Protein AF-A0A3D4FGI5-F1 (afdb_monomer_lite)

Secondary structure (DSSP, 8-state):
--SHHHHHHTT---HHHHHHTTS-SHHHHHHHHHHHHHHHHH-----STTHHHHHHHHHHHHHHHHHHHHHHTGGGS-HHHHHHHGGG-SS-HHHHHHHHHHHHHHHHT---EETTEEHHHHHHHHHH-----

pLDDT: mean 85.2, std 12.18, range [40.0, 97.38]

Radius of gyration: 19.66 Å; chains: 1; bounding box: 40×50×42 Å

Foldseek 3Di:
DLCLVVCLVVVPDDPSVVQLVPAQCLVVLVVVLVCLLCCLVPDPPDDDPPSVVVSVVSNVVSVQSSLLSCLVPVVSHDPVSSVVVCVVHPDHSVVSPVVVVVVVVVVVPDACDDPNHHVVRVCCCVPVVDDDD

Structure (mmCIF, N/CA/C/O backbone):
data_AF-A0A3D4FGI5-F1
#
_entry.id   AF-A0A3D4FGI5-F1
#
loop_
_atom_site.group_PDB
_atom_site.id
_atom_site.type_symbol
_atom_site.label_atom_id
_atom_site.label_alt_id
_atom_site.label_comp_id
_atom_site.label_asym_id
_atom_site.label_entity_id
_atom_site.label_seq_id
_atom_site.pdbx_PDB_ins_code
_atom_site.Cartn_x
_atom_site.Cartn_y
_atom_site.Cartn_z
_atom_site.occupancy
_atom_site.B_iso_or_equiv
_atom_site.auth_seq_id
_atom_site.auth_comp_id
_atom_site.auth_asym_id
_atom_site.auth_atom_id
_atom_site.pdbx_PDB_model_num
ATOM 1 N N . MET A 1 1 ? -6.221 4.707 -1.093 1.00 68.50 1 MET A N 1
ATOM 2 C CA . MET A 1 1 ? -5.653 3.765 -0.094 1.00 68.50 1 MET A CA 1
ATOM 3 C C . MET A 1 1 ? -4.470 4.399 0.618 1.00 68.50 1 MET A C 1
ATOM 5 O O . MET A 1 1 ? -4.450 4.368 1.835 1.00 68.50 1 MET A O 1
ATOM 9 N N . GLN A 1 2 ? -3.519 4.984 -0.126 1.00 77.75 2 GLN A N 1
ATOM 10 C CA . GLN A 1 2 ? -2.477 5.863 0.425 1.00 77.75 2 GLN A CA 1
ATOM 11 C C . GLN A 1 2 ? -3.089 7.086 1.105 1.00 77.75 2 GLN A C 1
ATOM 13 O O . GLN A 1 2 ? -2.926 7.233 2.311 1.00 77.75 2 GLN A O 1
ATOM 18 N N . ASP A 1 3 ? -3.903 7.833 0.365 1.00 78.38 3 ASP A N 1
ATOM 19 C CA . ASP A 1 3 ? -4.524 9.069 0.853 1.00 78.38 3 ASP A CA 1
ATOM 20 C C . ASP A 1 3 ? -5.941 8.843 1.383 1.00 78.38 3 ASP A C 1
ATOM 22 O O . ASP A 1 3 ? -6.675 9.783 1.615 1.00 78.38 3 ASP A O 1
ATOM 26 N N . ALA A 1 4 ? -6.351 7.590 1.609 1.00 76.44 4 ALA A N 1
ATOM 27 C CA . ALA A 1 4 ? -7.747 7.274 1.926 1.00 76.44 4 ALA A CA 1
ATOM 28 C C . ALA A 1 4 ? -8.258 7.977 3.193 1.00 76.44 4 ALA A C 1
ATOM 30 O O . ALA A 1 4 ? -9.415 8.378 3.231 1.00 76.44 4 ALA A O 1
ATOM 31 N N . THR A 1 5 ? -7.407 8.118 4.213 1.00 76.50 5 THR A N 1
ATOM 32 C CA . THR A 1 5 ? -7.765 8.851 5.435 1.00 76.50 5 THR A CA 1
ATOM 33 C C . THR A 1 5 ? -7.849 10.356 5.172 1.00 76.50 5 THR A C 1
ATOM 35 O O . THR A 1 5 ? -8.821 10.974 5.577 1.00 76.50 5 THR A O 1
ATOM 38 N N . GLU A 1 6 ? -6.884 10.927 4.445 1.00 79.38 6 GLU A N 1
ATOM 39 C CA . GLU A 1 6 ? -6.857 12.358 4.102 1.00 79.38 6 GLU A CA 1
ATOM 40 C C . GLU A 1 6 ? -8.032 12.730 3.175 1.00 79.38 6 GLU A C 1
ATOM 42 O O . GLU A 1 6 ? -8.709 13.728 3.396 1.00 79.38 6 GLU A O 1
ATOM 47 N N . ASP A 1 7 ? -8.344 11.881 2.194 1.00 79.88 7 ASP A N 1
ATOM 48 C CA . ASP A 1 7 ? -9.501 12.008 1.308 1.00 79.88 7 ASP A CA 1
ATOM 49 C C . ASP A 1 7 ? -10.813 11.979 2.095 1.00 79.88 7 ASP A C 1
ATOM 51 O O . ASP A 1 7 ? -11.710 12.776 1.834 1.00 79.88 7 ASP A O 1
ATOM 55 N N . LEU A 1 8 ? -10.928 11.061 3.057 1.00 74.56 8 LEU A N 1
ATOM 56 C CA . LEU A 1 8 ? -12.113 10.928 3.895 1.00 74.56 8 LEU A CA 1
ATOM 57 C C . LEU A 1 8 ? -12.290 12.146 4.812 1.00 74.56 8 LEU A C 1
ATOM 59 O O . LEU A 1 8 ? -13.376 12.713 4.874 1.00 74.56 8 LEU A O 1
ATOM 63 N N . GLU A 1 9 ? -11.219 12.582 5.477 1.00 80.12 9 GLU A N 1
ATOM 64 C CA . GLU A 1 9 ? -11.216 13.765 6.349 1.00 80.12 9 GLU A CA 1
ATOM 65 C C . GLU A 1 9 ? -11.567 15.051 5.583 1.00 80.12 9 GLU A C 1
ATOM 67 O O . GLU A 1 9 ? -12.261 15.919 6.114 1.00 80.12 9 GLU A O 1
ATOM 72 N N . ASN A 1 10 ? -11.146 15.151 4.319 1.00 80.56 10 ASN A N 1
ATOM 73 C CA . ASN A 1 10 ? -11.393 16.306 3.454 1.00 80.56 10 ASN A CA 1
ATOM 74 C C . ASN A 1 10 ? -12.664 16.183 2.586 1.00 80.56 10 ASN A C 1
ATOM 76 O O . ASN A 1 10 ? -12.911 17.047 1.743 1.00 80.56 10 ASN A O 1
ATOM 80 N N . ASN A 1 11 ? -13.486 15.139 2.768 1.00 73.25 11 ASN A N 1
ATOM 81 C CA . ASN A 1 11 ? -14.667 14.840 1.940 1.00 73.25 11 ASN A CA 1
ATOM 82 C C . ASN A 1 11 ? -14.376 14.738 0.427 1.00 73.25 11 ASN A C 1
ATOM 84 O O . ASN A 1 11 ? -15.245 14.992 -0.414 1.00 73.25 11 ASN A O 1
ATOM 88 N N . HIS A 1 12 ? -13.160 14.344 0.050 1.00 81.31 12 HIS A N 1
ATOM 89 C CA . HIS A 1 12 ? -12.845 14.021 -1.333 1.00 81.31 12 HIS A CA 1
ATOM 90 C C . HIS A 1 12 ? -13.515 12.699 -1.715 1.00 81.31 12 HIS A C 1
ATOM 92 O O . HIS A 1 12 ? -13.244 11.638 -1.148 1.00 81.31 12 HIS A O 1
ATOM 98 N N . MET A 1 13 ? -14.401 12.751 -2.711 1.00 75.75 13 MET A N 1
ATOM 99 C CA . MET A 1 13 ? -15.086 11.567 -3.225 1.00 75.75 13 MET A CA 1
ATOM 100 C C . MET A 1 13 ? -14.179 10.800 -4.191 1.00 75.75 13 MET A C 1
ATOM 102 O O . MET A 1 13 ? -14.132 11.089 -5.385 1.00 75.75 13 MET A O 1
ATOM 106 N N . THR A 1 14 ? -13.484 9.789 -3.677 1.00 78.25 14 THR A N 1
ATOM 107 C CA . THR A 1 14 ? -12.775 8.791 -4.479 1.00 78.25 14 THR A CA 1
ATOM 108 C C . THR A 1 14 ? -13.456 7.438 -4.315 1.00 78.25 14 THR A C 1
ATOM 110 O O . THR A 1 14 ? -14.160 7.187 -3.335 1.00 78.25 14 THR A O 1
ATOM 113 N N . ILE A 1 15 ? -13.233 6.523 -5.264 1.00 77.31 15 ILE A N 1
ATOM 114 C CA . ILE A 1 15 ? -13.730 5.140 -5.149 1.00 77.31 15 ILE A CA 1
ATOM 115 C C . ILE A 1 15 ? -13.276 4.522 -3.816 1.00 77.31 15 ILE A C 1
ATOM 117 O O . ILE A 1 15 ? -14.008 3.749 -3.207 1.00 77.31 15 ILE A O 1
ATOM 121 N N . ILE A 1 16 ? -12.088 4.896 -3.330 1.00 79.94 16 ILE A N 1
ATOM 122 C CA . ILE A 1 16 ? -11.538 4.351 -2.093 1.00 79.94 16 ILE A CA 1
ATOM 123 C C . ILE A 1 16 ? -12.161 4.986 -0.846 1.00 79.94 16 ILE A C 1
ATOM 125 O O . ILE A 1 16 ? -12.493 4.237 0.069 1.00 79.94 16 ILE A O 1
ATOM 129 N N . SER A 1 17 ? -12.353 6.310 -0.789 1.00 77.00 17 SER A N 1
ATOM 130 C CA . SER A 1 17 ? -12.967 6.953 0.386 1.00 77.00 17 SER A CA 1
ATOM 131 C C . SER A 1 17 ? -14.424 6.516 0.575 1.00 77.00 17 SER A C 1
ATOM 133 O O . SER A 1 17 ? -14.825 6.179 1.685 1.00 77.00 17 SER A O 1
ATOM 135 N N . GLN A 1 18 ? -15.179 6.378 -0.519 1.00 81.31 18 GLN A N 1
ATOM 136 C CA . GLN A 1 18 ? -16.569 5.900 -0.491 1.00 81.31 18 GLN A CA 1
ATOM 137 C C . GLN A 1 18 ? -16.717 4.453 0.006 1.00 81.31 18 GLN A C 1
ATOM 139 O O . GLN A 1 18 ? -17.733 4.094 0.605 1.00 81.31 18 GLN A O 1
ATOM 144 N N . LEU A 1 19 ? -15.725 3.600 -0.263 1.00 82.44 19 LEU A N 1
ATOM 145 C CA . LEU A 1 19 ? -15.729 2.207 0.187 1.00 82.44 19 LEU A CA 1
ATOM 146 C C . LEU A 1 19 ? -15.230 2.082 1.629 1.00 82.44 19 LEU A C 1
ATOM 148 O O . LEU A 1 19 ? -15.806 1.309 2.390 1.00 82.44 19 LEU A O 1
ATOM 152 N N . ALA A 1 20 ? -14.233 2.883 2.015 1.00 80.00 20 ALA A N 1
ATOM 153 C CA . ALA A 1 20 ? -13.630 2.878 3.346 1.00 80.00 20 ALA A CA 1
ATOM 154 C C . ALA A 1 20 ? -14.607 3.248 4.480 1.00 80.00 20 ALA A C 1
ATOM 156 O O . ALA A 1 20 ? -14.429 2.783 5.602 1.00 80.00 20 ALA A O 1
ATOM 157 N N . GLU A 1 21 ? -15.649 4.042 4.207 1.00 76.06 21 GLU A N 1
ATOM 158 C CA . GLU A 1 21 ? -16.707 4.335 5.192 1.00 76.06 21 GLU A CA 1
ATOM 159 C C . GLU A 1 21 ? -17.589 3.125 5.518 1.00 76.06 21 GLU A C 1
ATOM 161 O O . GLU A 1 21 ? -18.211 3.072 6.579 1.00 76.06 21 GLU A O 1
ATOM 166 N N . LYS A 1 22 ? -17.697 2.174 4.584 1.00 81.88 22 LYS A N 1
ATOM 167 C CA . LYS A 1 22 ? -18.709 1.111 4.625 1.00 81.88 22 LYS A CA 1
ATOM 168 C C . LYS A 1 22 ? -18.114 -0.280 4.814 1.00 81.88 22 LYS A C 1
ATOM 170 O O . LYS A 1 22 ? -18.795 -1.149 5.351 1.00 81.88 22 LYS A O 1
ATOM 175 N N . TRP A 1 23 ? -16.881 -0.500 4.359 1.00 86.75 23 TRP A N 1
ATOM 176 C CA . TRP A 1 23 ? -16.246 -1.814 4.315 1.00 86.75 23 TRP A CA 1
ATOM 177 C C . TRP A 1 23 ? -14.739 -1.718 4.560 1.00 86.75 23 TRP A C 1
ATOM 179 O O . TRP A 1 23 ? -14.091 -0.755 4.150 1.00 86.75 23 TRP A O 1
ATOM 189 N N . ASP A 1 24 ? -14.173 -2.768 5.159 1.00 91.75 24 ASP A N 1
ATOM 190 C CA . ASP A 1 24 ? -12.722 -2.944 5.231 1.00 91.75 24 ASP A CA 1
ATOM 191 C C . ASP A 1 24 ? -12.121 -3.036 3.815 1.00 91.75 24 ASP A C 1
ATOM 193 O O . ASP A 1 24 ? -12.678 -3.671 2.912 1.00 91.75 24 ASP A O 1
ATOM 197 N N . LEU A 1 25 ? -10.944 -2.441 3.614 1.00 93.44 25 LEU A N 1
ATOM 198 C CA . LEU A 1 25 ? -10.290 -2.368 2.302 1.00 93.44 25 LEU A CA 1
ATOM 199 C C . LEU A 1 25 ? -9.576 -3.664 1.880 1.00 93.44 25 LEU A C 1
ATOM 201 O O . LEU A 1 25 ? -9.022 -3.724 0.783 1.00 93.44 25 LEU A O 1
ATOM 205 N N . ASP A 1 26 ? -9.608 -4.706 2.711 1.00 94.50 26 ASP A N 1
ATOM 206 C CA . ASP A 1 26 ? -8.904 -5.984 2.547 1.00 94.50 26 ASP A CA 1
ATOM 207 C C . ASP A 1 26 ? -8.947 -6.539 1.107 1.00 94.50 26 ASP A C 1
ATOM 209 O O . ASP A 1 26 ? -7.910 -6.761 0.476 1.00 94.50 26 ASP A O 1
ATOM 213 N N . ASN A 1 27 ? -10.152 -6.732 0.557 1.00 93.12 27 ASN A N 1
ATOM 214 C CA . ASN A 1 27 ? -10.343 -7.356 -0.758 1.00 93.12 27 ASN A CA 1
ATOM 215 C C . ASN A 1 27 ? -9.862 -6.470 -1.908 1.00 93.12 27 ASN A C 1
ATOM 217 O O . ASN A 1 27 ? -9.274 -6.965 -2.870 1.00 93.12 27 ASN A O 1
ATOM 221 N N . ILE A 1 28 ? -10.092 -5.162 -1.808 1.00 92.69 28 ILE A N 1
ATOM 222 C CA . ILE A 1 28 ? -9.675 -4.197 -2.831 1.00 92.69 28 ILE A CA 1
ATOM 223 C C . ILE A 1 28 ? -8.153 -4.114 -2.858 1.00 92.69 28 ILE A C 1
ATOM 225 O O . ILE A 1 28 ? -7.548 -4.116 -3.929 1.00 92.69 28 ILE A O 1
ATOM 229 N N . THR A 1 29 ? -7.522 -4.108 -1.686 1.00 94.50 29 THR A N 1
ATOM 230 C CA . THR A 1 29 ? -6.067 -4.100 -1.560 1.00 94.50 29 THR A CA 1
ATOM 231 C C . THR A 1 29 ? -5.447 -5.385 -2.101 1.00 94.50 29 THR A C 1
ATOM 233 O O . THR A 1 29 ? -4.461 -5.311 -2.832 1.00 94.50 29 THR A O 1
ATOM 236 N N . ASN A 1 30 ? -6.046 -6.552 -1.845 1.00 95.69 30 ASN A N 1
ATOM 237 C CA . ASN A 1 30 ? -5.631 -7.803 -2.490 1.00 95.69 30 ASN A CA 1
ATOM 238 C C . ASN A 1 30 ? -5.783 -7.746 -4.016 1.00 95.69 30 ASN A C 1
ATOM 240 O O . ASN A 1 30 ? -4.882 -8.167 -4.742 1.00 95.69 30 ASN A O 1
ATOM 244 N N . GLY A 1 31 ? -6.890 -7.186 -4.507 1.00 95.81 31 GLY A N 1
ATOM 245 C CA . GLY A 1 31 ? -7.095 -6.940 -5.933 1.00 95.81 31 GLY A CA 1
ATOM 246 C C . GLY A 1 31 ? -5.985 -6.074 -6.531 1.00 95.81 31 GLY A C 1
ATOM 247 O O . GLY A 1 31 ? -5.421 -6.430 -7.562 1.00 95.81 31 GLY A O 1
ATOM 248 N N . LEU A 1 32 ? -5.602 -4.993 -5.846 1.00 95.12 32 LEU A N 1
ATOM 249 C CA . LEU A 1 32 ? -4.514 -4.105 -6.258 1.00 95.12 32 LEU A CA 1
ATOM 250 C C . LEU A 1 32 ? -3.148 -4.808 -6.269 1.00 95.12 32 LEU A C 1
ATOM 252 O O . LEU A 1 32 ? -2.368 -4.613 -7.202 1.00 95.12 32 LEU A O 1
ATOM 256 N N . ILE A 1 33 ? -2.850 -5.619 -5.250 1.00 96.56 33 ILE A N 1
ATOM 257 C CA . ILE A 1 33 ? -1.614 -6.413 -5.181 1.00 96.56 33 ILE A CA 1
ATOM 258 C C . ILE A 1 33 ? -1.538 -7.372 -6.373 1.00 96.56 33 ILE A C 1
ATOM 260 O O . ILE A 1 33 ? -0.544 -7.357 -7.099 1.00 96.56 33 ILE A O 1
ATOM 264 N N . ASN A 1 34 ? -2.597 -8.149 -6.617 1.00 97.38 34 ASN A N 1
ATOM 265 C CA . ASN A 1 34 ? -2.644 -9.106 -7.724 1.00 97.38 34 ASN A CA 1
ATOM 266 C C . ASN A 1 34 ? -2.545 -8.402 -9.079 1.00 97.38 34 ASN A C 1
ATOM 268 O O . ASN A 1 34 ? -1.757 -8.807 -9.928 1.00 97.38 34 ASN A O 1
ATOM 272 N N . PHE A 1 35 ? -3.282 -7.304 -9.256 1.00 96.81 35 PHE A N 1
ATOM 273 C CA . PHE A 1 35 ? -3.203 -6.481 -10.458 1.00 96.81 35 PHE A CA 1
ATOM 274 C C . PHE A 1 35 ? -1.781 -5.967 -10.706 1.00 96.81 35 PHE A C 1
ATOM 276 O O . PHE A 1 35 ? -1.275 -6.085 -11.815 1.00 96.81 35 PHE A O 1
ATOM 283 N N . THR A 1 36 ? -1.111 -5.449 -9.673 1.00 96.69 36 TH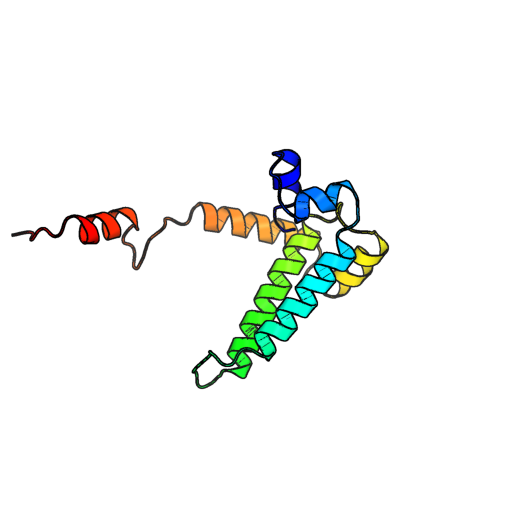R A N 1
ATOM 284 C CA . THR A 1 36 ? 0.263 -4.933 -9.776 1.00 96.69 36 THR A CA 1
ATOM 285 C C . THR A 1 36 ? 1.244 -6.027 -10.188 1.00 96.69 36 THR A C 1
ATOM 287 O O . THR A 1 36 ? 2.121 -5.789 -11.015 1.00 96.69 36 THR A O 1
ATOM 290 N N . ILE A 1 37 ? 1.118 -7.222 -9.606 1.00 96.44 37 ILE A N 1
ATOM 291 C CA . ILE A 1 37 ? 1.982 -8.359 -9.935 1.00 96.44 37 ILE A CA 1
ATOM 292 C C . ILE A 1 37 ? 1.768 -8.771 -11.393 1.00 96.44 37 ILE A C 1
ATOM 294 O O . ILE A 1 37 ? 2.732 -8.762 -12.158 1.00 96.44 37 ILE A O 1
ATOM 298 N N . ASN A 1 38 ? 0.519 -9.042 -11.777 1.00 97.31 38 ASN A N 1
ATOM 299 C CA . ASN A 1 38 ? 0.178 -9.523 -13.114 1.00 97.31 38 ASN A CA 1
ATOM 300 C C . ASN A 1 38 ? 0.553 -8.495 -14.189 1.00 97.31 38 ASN A C 1
ATOM 302 O O . ASN A 1 38 ? 1.232 -8.827 -15.151 1.00 97.31 38 ASN A O 1
ATOM 306 N N . LEU A 1 39 ? 0.218 -7.214 -13.982 1.00 96.19 39 LEU A N 1
ATOM 307 C CA . LEU A 1 39 ? 0.527 -6.147 -14.938 1.00 96.19 39 LEU A CA 1
ATOM 308 C C . LEU A 1 39 ? 2.029 -6.065 -15.244 1.00 96.19 39 LEU A C 1
ATOM 310 O O . LEU A 1 39 ? 2.424 -5.951 -16.403 1.00 9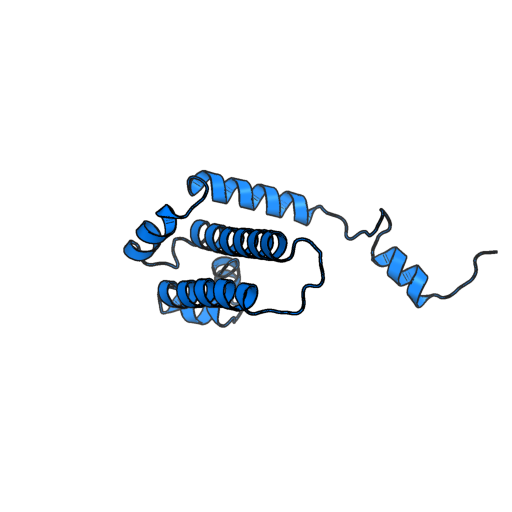6.19 39 LEU A O 1
ATOM 314 N N . ILE A 1 40 ? 2.879 -6.100 -14.213 1.00 95.88 40 ILE A N 1
ATOM 315 C CA . ILE A 1 40 ? 4.332 -5.989 -14.399 1.00 95.88 40 ILE A CA 1
ATOM 316 C C . ILE A 1 40 ? 4.923 -7.267 -15.003 1.00 95.88 40 ILE A C 1
ATOM 318 O O . ILE A 1 40 ? 5.909 -7.198 -15.742 1.00 95.88 40 ILE A O 1
ATOM 322 N N . GLU A 1 41 ? 4.348 -8.429 -14.707 1.00 93.56 41 GLU A N 1
ATOM 323 C CA . GLU A 1 41 ? 4.773 -9.694 -15.305 1.00 93.56 41 GLU A CA 1
ATOM 324 C C . GLU A 1 41 ? 4.424 -9.746 -16.798 1.00 93.56 41 GLU A C 1
ATOM 326 O O . GLU A 1 41 ? 5.315 -10.040 -17.601 1.00 93.56 41 GLU A O 1
ATOM 331 N N . ASP A 1 42 ? 3.224 -9.306 -17.173 1.00 95.00 42 ASP A N 1
ATOM 332 C CA . ASP A 1 42 ? 2.679 -9.433 -18.529 1.00 95.00 42 ASP A CA 1
ATOM 333 C C . ASP A 1 42 ? 3.105 -8.311 -19.488 1.00 95.00 42 ASP A C 1
ATOM 335 O O . ASP A 1 42 ? 3.057 -8.478 -20.703 1.00 95.00 42 ASP A O 1
ATOM 339 N N . VAL A 1 43 ? 3.549 -7.153 -18.989 1.00 92.56 43 VAL A N 1
ATOM 340 C CA . VAL A 1 43 ? 3.889 -6.021 -19.866 1.00 92.56 43 VAL A CA 1
ATOM 341 C C . VAL A 1 43 ? 5.152 -6.281 -20.704 1.00 92.56 43 VAL A C 1
ATOM 343 O O . VAL A 1 43 ? 6.227 -6.569 -20.176 1.00 92.56 43 VAL A O 1
ATOM 346 N N . GLU A 1 44 ? 5.060 -6.124 -22.023 1.00 91.69 44 GLU A N 1
ATOM 347 C CA . GLU A 1 44 ? 6.174 -6.381 -22.958 1.00 91.69 44 GLU A CA 1
ATOM 348 C C . GLU A 1 44 ? 6.887 -5.106 -23.446 1.00 91.69 44 GLU A C 1
ATOM 350 O O . GLU A 1 44 ? 7.842 -5.174 -24.214 1.00 91.69 44 GLU A O 1
ATOM 355 N N . CYS A 1 45 ? 6.470 -3.923 -22.985 1.00 89.75 45 CYS A N 1
ATOM 356 C CA . CYS A 1 45 ? 6.979 -2.646 -23.502 1.00 89.75 45 CYS A CA 1
ATOM 357 C C . CYS A 1 45 ? 8.421 -2.301 -23.081 1.00 89.75 45 CYS A C 1
ATOM 359 O O . CYS A 1 45 ? 9.016 -1.374 -23.632 1.00 89.75 45 CYS A O 1
ATOM 361 N N . PHE A 1 46 ? 9.006 -3.014 -22.113 1.00 89.56 46 PHE A N 1
ATOM 362 C CA . PHE A 1 46 ? 10.366 -2.741 -21.647 1.00 89.56 46 PHE A CA 1
ATOM 363 C C . PHE A 1 46 ? 11.412 -3.303 -22.615 1.00 89.56 46 PHE A C 1
ATOM 365 O O . PHE A 1 46 ? 11.550 -4.514 -22.760 1.00 89.56 46 PHE A O 1
ATOM 372 N N . GLN A 1 47 ? 12.212 -2.421 -23.214 1.00 88.88 47 GLN A N 1
ATOM 373 C CA . GLN A 1 47 ? 13.300 -2.783 -24.125 1.00 88.88 47 GLN A CA 1
ATOM 374 C C . GLN A 1 47 ? 14.659 -2.507 -23.469 1.00 88.88 47 GLN A C 1
ATOM 376 O O . GLN A 1 47 ? 15.232 -1.428 -23.609 1.00 88.88 47 GLN A O 1
ATOM 381 N N . CYS A 1 48 ? 15.186 -3.467 -22.708 1.00 87.50 48 CYS A N 1
ATOM 382 C CA . CYS A 1 48 ? 16.517 -3.355 -22.107 1.00 87.50 48 CYS A CA 1
ATOM 383 C C . CYS A 1 48 ? 17.205 -4.724 -21.987 1.00 87.50 48 CYS A C 1
ATOM 385 O O . CYS A 1 48 ? 16.594 -5.765 -22.205 1.00 87.50 48 CYS A O 1
ATOM 387 N N . ARG A 1 49 ? 18.503 -4.751 -21.657 1.00 90.12 49 ARG A N 1
ATOM 388 C CA . ARG A 1 49 ? 19.244 -6.021 -21.502 1.00 90.12 49 ARG A CA 1
ATOM 389 C C . ARG A 1 49 ? 18.841 -6.805 -20.243 1.00 90.12 49 ARG A C 1
ATOM 391 O O . ARG A 1 49 ? 18.943 -8.023 -20.236 1.00 90.12 49 ARG A O 1
ATOM 398 N N . ASN A 1 50 ? 18.335 -6.109 -19.221 1.00 93.75 50 ASN A N 1
ATOM 399 C CA . ASN A 1 50 ? 18.046 -6.649 -17.887 1.00 93.75 50 ASN A CA 1
ATOM 400 C C . ASN A 1 50 ? 16.545 -6.530 -17.553 1.00 93.75 50 ASN A C 1
ATOM 402 O O . ASN A 1 50 ? 16.162 -5.991 -16.512 1.00 93.75 50 ASN A O 1
ATOM 406 N N . ILE A 1 51 ? 15.670 -6.948 -18.478 1.00 93.94 51 ILE A N 1
ATOM 407 C CA . ILE A 1 51 ? 14.207 -6.774 -18.346 1.00 93.94 51 ILE A CA 1
ATOM 408 C C . ILE A 1 51 ? 13.677 -7.451 -17.081 1.00 93.94 51 ILE A C 1
ATOM 410 O O . ILE A 1 51 ? 12.813 -6.896 -16.405 1.00 93.94 51 ILE A O 1
ATOM 414 N N . LYS A 1 52 ? 14.197 -8.635 -16.738 1.00 93.50 52 LYS A N 1
ATOM 415 C CA . LYS A 1 52 ? 13.746 -9.395 -15.565 1.00 93.50 52 LYS A CA 1
ATOM 416 C C . LYS A 1 52 ? 14.041 -8.643 -14.270 1.00 93.50 52 LYS A C 1
ATOM 418 O O . LYS A 1 52 ? 13.152 -8.481 -13.438 1.00 93.50 52 LYS A O 1
ATOM 423 N N . GLU A 1 53 ? 15.260 -8.138 -14.129 1.00 94.50 53 GLU A N 1
ATOM 424 C CA . GLU A 1 53 ? 15.713 -7.377 -12.968 1.00 94.50 53 GLU A CA 1
ATOM 425 C C . GLU A 1 53 ? 14.957 -6.051 -12.858 1.00 94.50 53 GLU A C 1
ATOM 427 O O . GLU A 1 53 ? 14.534 -5.670 -11.767 1.00 94.50 53 GLU A O 1
ATOM 432 N N . LEU A 1 54 ? 14.727 -5.375 -13.989 1.00 93.88 54 LEU A N 1
ATOM 433 C CA . LEU A 1 54 ? 13.943 -4.144 -14.037 1.00 93.88 54 LEU A CA 1
ATOM 434 C C . LEU A 1 54 ? 12.496 -4.384 -13.587 1.00 93.88 54 LEU A C 1
ATOM 436 O O . LEU A 1 54 ? 12.012 -3.692 -12.691 1.00 93.88 54 LEU A O 1
ATOM 440 N N . LYS A 1 55 ? 11.821 -5.395 -14.146 1.00 94.75 55 LYS A N 1
ATOM 441 C CA . LYS A 1 55 ? 10.464 -5.786 -13.733 1.00 94.75 55 LYS A CA 1
ATOM 442 C C . LYS A 1 55 ? 10.415 -6.139 -12.248 1.00 94.75 55 LYS A C 1
ATOM 444 O O . LYS A 1 55 ? 9.514 -5.700 -11.536 1.00 94.75 55 LYS A O 1
ATOM 449 N N . GLN A 1 56 ? 11.403 -6.882 -11.748 1.00 95.12 56 GLN A N 1
ATOM 450 C CA . GLN A 1 56 ? 11.481 -7.241 -10.333 1.00 95.12 56 GLN A CA 1
ATOM 451 C C . GLN A 1 56 ? 11.658 -6.012 -9.431 1.00 95.12 56 GLN A C 1
ATOM 453 O O . GLN A 1 56 ? 11.010 -5.928 -8.385 1.00 95.12 56 GLN A O 1
ATOM 458 N N . LEU A 1 57 ? 12.495 -5.052 -9.836 1.00 94.06 57 LEU A N 1
ATOM 459 C CA . LEU A 1 57 ? 12.695 -3.793 -9.121 1.00 94.06 57 LEU A CA 1
ATOM 460 C C . LEU A 1 57 ? 11.395 -2.983 -9.056 1.00 94.06 57 LEU A C 1
ATOM 462 O O . LEU A 1 57 ? 10.996 -2.565 -7.969 1.00 94.06 57 LEU A O 1
ATOM 466 N N . ILE A 1 58 ? 10.714 -2.811 -10.192 1.00 93.56 58 ILE A N 1
ATOM 467 C CA . ILE A 1 58 ? 9.438 -2.089 -10.272 1.00 93.56 58 ILE A CA 1
ATOM 468 C C . ILE A 1 58 ? 8.397 -2.767 -9.379 1.00 93.56 58 ILE A C 1
ATOM 470 O O . ILE A 1 58 ? 7.844 -2.123 -8.489 1.00 93.56 58 ILE A O 1
ATOM 474 N N . LYS A 1 59 ? 8.201 -4.083 -9.539 1.00 95.44 59 LYS A N 1
ATOM 475 C CA . LYS A 1 59 ? 7.250 -4.870 -8.742 1.00 95.44 59 LYS A CA 1
ATOM 476 C C . LYS A 1 59 ? 7.508 -4.715 -7.245 1.00 95.44 59 LYS A C 1
ATOM 478 O O . LYS A 1 59 ? 6.586 -4.436 -6.483 1.00 95.44 59 LYS A O 1
ATOM 483 N N . LYS A 1 60 ? 8.766 -4.847 -6.812 1.00 94.31 60 LYS A N 1
ATOM 484 C CA . LYS A 1 60 ? 9.149 -4.699 -5.402 1.00 94.31 60 LYS A CA 1
ATOM 485 C C . LYS A 1 60 ? 8.837 -3.298 -4.876 1.00 94.31 60 LYS A C 1
ATOM 487 O O . LYS A 1 60 ? 8.292 -3.183 -3.781 1.00 94.31 60 LYS A O 1
ATOM 492 N N . ASN A 1 61 ? 9.146 -2.260 -5.648 1.00 92.69 61 ASN A N 1
ATOM 493 C CA . ASN A 1 61 ? 8.883 -0.879 -5.252 1.00 92.69 61 ASN A CA 1
ATOM 494 C C . ASN A 1 61 ? 7.375 -0.600 -5.155 1.00 92.69 61 ASN A C 1
ATOM 496 O O . ASN A 1 61 ? 6.929 -0.032 -4.161 1.00 92.69 61 ASN A O 1
ATOM 500 N N . CYS A 1 62 ? 6.573 -1.059 -6.119 1.00 94.44 62 CYS A N 1
ATOM 501 C CA . CYS A 1 62 ? 5.116 -0.913 -6.076 1.00 94.44 62 CYS A CA 1
ATOM 502 C C . CYS A 1 62 ? 4.504 -1.632 -4.865 1.00 94.44 62 CYS A C 1
ATOM 504 O O . CYS A 1 62 ? 3.722 -1.035 -4.126 1.00 94.44 62 CYS A O 1
ATOM 506 N N . LEU A 1 63 ? 4.908 -2.880 -4.598 1.00 95.31 63 LEU A N 1
ATOM 507 C CA . LEU A 1 63 ? 4.445 -3.613 -3.415 1.00 95.31 63 LEU A CA 1
ATOM 508 C C . LEU A 1 63 ? 4.849 -2.908 -2.116 1.00 95.31 63 LEU A C 1
ATOM 510 O O . LEU A 1 63 ? 4.040 -2.804 -1.198 1.00 95.31 63 LEU A O 1
ATOM 514 N N . GLN A 1 64 ? 6.065 -2.360 -2.041 1.00 91.94 64 GLN A N 1
ATOM 515 C CA . GLN A 1 64 ? 6.486 -1.565 -0.888 1.00 91.94 64 GLN A CA 1
ATOM 516 C C . GLN A 1 64 ? 5.586 -0.344 -0.679 1.00 91.94 64 GLN A C 1
ATOM 518 O O . GLN A 1 64 ? 5.162 -0.108 0.451 1.00 91.94 64 GLN A O 1
ATOM 523 N N . LEU A 1 65 ? 5.255 0.398 -1.739 1.00 91.38 65 LEU A N 1
ATOM 524 C CA . LEU A 1 65 ? 4.347 1.547 -1.665 1.00 91.38 65 LEU A CA 1
ATOM 525 C C . LEU A 1 65 ? 2.950 1.153 -1.164 1.00 91.38 65 LEU A C 1
ATOM 527 O O . LEU A 1 65 ? 2.369 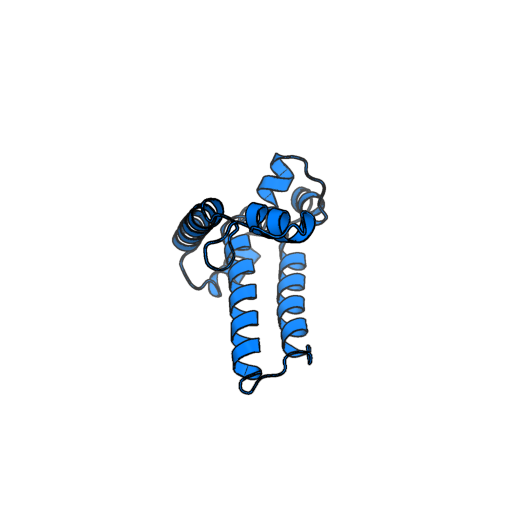1.877 -0.353 1.00 91.38 65 LEU A O 1
ATOM 531 N N . ILE A 1 66 ? 2.438 -0.005 -1.590 1.00 94.69 66 ILE A N 1
ATOM 532 C CA . ILE A 1 66 ? 1.177 -0.562 -1.083 1.00 94.69 66 ILE A CA 1
ATOM 533 C C . ILE A 1 66 ? 1.313 -0.901 0.409 1.00 94.69 66 ILE A C 1
ATOM 535 O O . ILE A 1 66 ? 0.473 -0.498 1.209 1.00 94.69 66 ILE A O 1
ATOM 539 N N . TYR A 1 67 ? 2.391 -1.564 0.832 1.00 95.12 67 TYR A N 1
ATOM 540 C CA . TYR A 1 67 ? 2.597 -1.903 2.245 1.00 95.12 67 TYR A CA 1
ATOM 541 C C . TYR A 1 67 ? 2.744 -0.672 3.147 1.00 95.12 67 TYR A C 1
ATOM 543 O O . TYR A 1 67 ? 2.193 -0.662 4.248 1.00 95.12 67 TYR A O 1
ATOM 551 N N . PHE A 1 68 ? 3.427 0.386 2.696 1.00 92.00 68 PHE A N 1
ATOM 552 C CA . PHE A 1 68 ? 3.469 1.664 3.419 1.00 92.00 68 PHE A CA 1
ATOM 553 C C . PHE A 1 68 ? 2.068 2.245 3.612 1.00 92.00 68 PHE A C 1
ATOM 555 O O . PHE A 1 68 ? 1.728 2.680 4.711 1.00 92.00 68 PHE A O 1
ATOM 562 N N . ALA A 1 69 ? 1.239 2.179 2.574 1.00 91.50 69 ALA A N 1
ATOM 563 C CA . ALA A 1 69 ? -0.128 2.666 2.610 1.00 91.50 69 ALA A CA 1
ATOM 564 C C . ALA A 1 69 ? -1.012 1.878 3.593 1.00 91.50 69 ALA A C 1
ATOM 566 O O . ALA A 1 69 ? -1.753 2.487 4.365 1.00 91.50 69 ALA A O 1
ATOM 567 N N . ILE A 1 70 ? -0.891 0.544 3.629 1.00 94.38 70 ILE A N 1
ATOM 568 C CA . ILE A 1 70 ? -1.574 -0.303 4.626 1.00 94.38 70 ILE A CA 1
ATOM 569 C C . ILE A 1 70 ? -1.086 0.040 6.039 1.00 94.38 70 ILE A C 1
ATOM 571 O O . ILE A 1 70 ? -1.883 0.200 6.962 1.00 94.38 70 ILE A O 1
ATOM 575 N N . ALA A 1 71 ? 0.232 0.162 6.224 1.00 93.75 71 ALA A N 1
ATOM 576 C CA . ALA A 1 71 ? 0.831 0.453 7.522 1.00 93.75 71 ALA A CA 1
ATOM 577 C C . ALA A 1 71 ? 0.348 1.797 8.097 1.00 93.75 71 ALA A C 1
ATOM 579 O O . ALA A 1 71 ? 0.069 1.875 9.303 1.00 93.75 71 ALA A O 1
ATOM 580 N N . ALA A 1 72 ? 0.241 2.823 7.246 1.00 90.12 72 ALA A N 1
ATOM 581 C CA . ALA A 1 72 ? -0.278 4.141 7.595 1.00 90.12 72 ALA A CA 1
ATOM 582 C C . ALA A 1 72 ? -1.776 4.087 7.937 1.00 90.12 72 ALA A C 1
ATOM 584 O O . ALA A 1 72 ? -2.170 4.537 9.010 1.00 90.12 72 ALA A O 1
ATOM 585 N N . ASN A 1 73 ? -2.581 3.419 7.110 1.00 90.81 73 ASN A N 1
ATOM 586 C CA . ASN A 1 73 ? -4.044 3.415 7.199 1.00 90.81 73 ASN A CA 1
ATOM 587 C C . ASN A 1 73 ? -4.611 2.149 7.871 1.00 90.81 73 ASN A C 1
ATOM 589 O O . ASN A 1 73 ? -5.608 1.591 7.423 1.00 90.81 73 ASN A O 1
ATOM 593 N N . LYS A 1 74 ? -3.969 1.654 8.941 1.00 92.38 74 LYS A N 1
ATOM 594 C CA . LYS A 1 74 ? -4.333 0.381 9.610 1.00 92.38 74 LYS A CA 1
ATOM 595 C C . LYS A 1 74 ? -5.823 0.272 9.971 1.00 92.38 74 LYS A C 1
ATOM 597 O O . LYS A 1 74 ? -6.360 -0.826 9.988 1.00 92.38 74 LYS A O 1
ATOM 602 N N . ASN A 1 75 ? -6.446 1.384 10.345 1.00 92.00 75 ASN A N 1
ATOM 603 C CA . ASN A 1 75 ? -7.846 1.479 10.761 1.00 92.00 75 ASN A CA 1
ATOM 604 C C . ASN A 1 75 ? -8.853 1.198 9.636 1.00 92.00 75 ASN A C 1
ATOM 606 O O . ASN A 1 75 ? -10.011 0.973 9.951 1.00 92.00 75 ASN A O 1
ATOM 610 N N . LEU A 1 76 ? -8.419 1.184 8.374 1.00 92.81 76 LEU A N 1
ATOM 611 C CA . LEU A 1 76 ? -9.259 0.866 7.214 1.00 92.81 76 LEU A CA 1
ATOM 612 C C . LEU A 1 76 ? -9.244 -0.630 6.847 1.00 92.81 76 LEU A C 1
ATOM 614 O O . LEU A 1 76 ? -9.702 -1.004 5.770 1.00 92.81 76 LEU A O 1
ATOM 618 N N . TYR A 1 77 ? -8.645 -1.470 7.693 1.00 94.94 77 TYR A N 1
ATOM 619 C CA . TYR A 1 77 ? -8.466 -2.902 7.458 1.00 94.94 77 TYR A CA 1
ATOM 620 C C . TYR A 1 77 ? -8.985 -3.723 8.621 1.00 94.94 77 TYR A C 1
ATOM 622 O O . TYR A 1 77 ? -8.836 -3.338 9.791 1.00 94.94 77 TYR A O 1
ATOM 630 N N . SER A 1 78 ? -9.430 -4.939 8.310 1.00 96.25 78 SER A N 1
ATOM 631 C CA . SER A 1 78 ? -9.767 -5.893 9.354 1.00 96.25 78 SER A CA 1
ATOM 632 C C . SER A 1 78 ? -8.518 -6.281 10.155 1.00 96.25 78 SER A C 1
ATOM 634 O O . SER A 1 78 ? -7.382 -6.329 9.663 1.00 96.25 78 SER A O 1
ATOM 636 N N . LYS A 1 79 ? -8.709 -6.607 11.440 1.00 96.06 79 LYS A N 1
ATOM 637 C CA . LYS A 1 79 ? -7.603 -7.024 12.322 1.00 96.06 79 LYS A CA 1
ATOM 638 C C . LYS A 1 79 ? -6.918 -8.301 11.829 1.00 96.06 79 LYS A C 1
ATOM 640 O O . LYS A 1 79 ? -5.703 -8.426 11.979 1.00 96.06 79 LYS A O 1
ATOM 645 N N . SER A 1 80 ? -7.691 -9.243 11.288 1.00 97.12 80 SER A N 1
ATOM 646 C CA . SER A 1 80 ? -7.186 -10.505 10.742 1.00 97.12 80 SER A CA 1
ATOM 647 C C . SER A 1 80 ? -6.335 -10.257 9.507 1.00 97.12 80 SER A C 1
ATOM 649 O O . SER A 1 80 ? -5.192 -10.705 9.468 1.00 97.12 80 SER A O 1
ATOM 651 N N . TYR A 1 81 ? -6.842 -9.478 8.551 1.00 97.19 81 TYR A N 1
ATOM 652 C CA . TYR A 1 81 ? -6.103 -9.145 7.341 1.00 97.19 81 TYR A CA 1
ATOM 653 C C . TYR A 1 81 ? -4.819 -8.381 7.648 1.00 97.19 81 TYR A C 1
ATOM 655 O O . TYR A 1 81 ? -3.748 -8.755 7.172 1.00 97.19 81 TYR A O 1
ATOM 663 N N . PHE A 1 82 ? -4.890 -7.362 8.512 1.00 96.81 82 PHE A N 1
ATOM 664 C CA . PHE A 1 82 ? -3.709 -6.586 8.879 1.00 96.81 82 PHE A CA 1
ATOM 665 C C . PHE A 1 82 ? -2.606 -7.470 9.482 1.00 96.81 82 PHE A C 1
ATOM 667 O O . PHE A 1 82 ? -1.428 -7.295 9.179 1.00 96.81 82 PHE A O 1
ATOM 674 N N . LYS A 1 83 ? -2.973 -8.444 10.323 1.00 96.88 83 LYS A N 1
ATOM 675 C CA . LYS A 1 83 ? -2.011 -9.374 10.930 1.00 96.88 83 LYS A CA 1
ATOM 676 C C . LYS A 1 83 ? -1.371 -10.306 9.899 1.00 96.88 83 LYS A C 1
ATOM 678 O O . LYS A 1 83 ? -0.205 -10.668 10.050 1.00 96.88 83 LYS A O 1
ATOM 683 N N . GLU A 1 84 ? -2.115 -10.699 8.871 1.00 97.19 84 GLU A N 1
ATOM 684 C CA . GLU A 1 84 ? -1.584 -11.510 7.776 1.00 97.19 84 GLU A CA 1
ATOM 685 C C . GLU A 1 84 ? -0.643 -10.700 6.885 1.00 97.19 84 GLU A C 1
ATOM 687 O O . GLU A 1 84 ? 0.479 -11.136 6.623 1.00 97.19 84 GLU A O 1
ATOM 692 N N . ILE A 1 85 ? -1.046 -9.493 6.484 1.00 96.44 85 ILE A N 1
ATOM 693 C CA . ILE A 1 85 ? -0.250 -8.673 5.570 1.00 96.44 85 ILE A CA 1
ATOM 694 C C . ILE A 1 85 ? 1.012 -8.097 6.233 1.00 96.44 85 ILE A C 1
ATOM 696 O O . ILE A 1 85 ? 2.037 -7.938 5.573 1.00 96.44 85 ILE A O 1
ATOM 700 N N . GLU A 1 86 ? 0.990 -7.861 7.552 1.00 95.88 86 GLU A N 1
ATOM 701 C CA . GLU A 1 86 ? 2.149 -7.379 8.319 1.00 95.88 86 GLU A CA 1
ATOM 702 C C . GLU A 1 86 ? 3.353 -8.335 8.232 1.00 95.88 86 GLU A C 1
ATOM 704 O O . GLU A 1 86 ? 4.497 -7.889 8.315 1.00 95.88 86 GLU A O 1
ATOM 709 N N . LYS A 1 87 ? 3.131 -9.633 7.979 1.00 96.00 87 LYS A N 1
ATOM 710 C CA . LYS A 1 87 ? 4.207 -10.624 7.780 1.00 96.00 87 LYS A CA 1
ATOM 711 C C . LYS A 1 87 ? 5.077 -10.326 6.557 1.00 96.00 87 LYS A C 1
ATOM 713 O O . LYS A 1 87 ? 6.227 -10.750 6.512 1.00 96.00 87 LYS A O 1
ATOM 718 N N . TYR A 1 88 ? 4.536 -9.599 5.581 1.00 95.12 88 TYR A N 1
ATOM 719 C CA . TYR A 1 88 ? 5.230 -9.224 4.349 1.00 95.12 88 TYR A CA 1
ATOM 720 C C . TYR A 1 88 ? 5.906 -7.853 4.445 1.00 95.12 88 TYR A C 1
ATOM 722 O O . TYR A 1 88 ? 6.571 -7.418 3.501 1.00 95.12 88 TYR A O 1
ATOM 730 N N . PHE A 1 89 ? 5.753 -7.150 5.571 1.00 94.75 89 PHE A N 1
ATOM 731 C CA . PHE A 1 89 ? 6.351 -5.835 5.740 1.00 94.75 89 PHE A CA 1
ATOM 732 C C . PHE A 1 89 ? 7.879 -5.940 5.839 1.00 94.75 89 PHE A C 1
ATOM 734 O O . PHE A 1 89 ? 8.400 -6.758 6.598 1.00 94.75 89 PHE A O 1
ATOM 741 N N . PRO A 1 90 ? 8.630 -5.071 5.137 1.00 90.69 90 PRO A N 1
ATOM 742 C CA . PRO A 1 90 ? 10.091 -5.091 5.196 1.00 90.69 90 PRO A CA 1
ATOM 743 C C . PRO A 1 90 ? 10.637 -4.633 6.557 1.00 90.69 90 PRO A C 1
ATOM 745 O O . PRO A 1 90 ? 11.770 -4.950 6.909 1.00 90.69 90 PRO A O 1
ATOM 748 N N . TYR A 1 91 ? 9.845 -3.876 7.323 1.00 93.00 91 TYR A N 1
ATOM 749 C CA . TYR A 1 91 ? 10.210 -3.352 8.635 1.00 93.00 91 TYR A CA 1
ATOM 750 C C . TYR A 1 91 ? 9.003 -3.356 9.570 1.00 93.00 91 TYR A C 1
ATOM 752 O O . TYR A 1 91 ? 7.857 -3.469 9.146 1.00 93.00 91 TYR A O 1
ATOM 760 N N . ARG A 1 92 ? 9.247 -3.127 10.865 1.00 94.88 92 ARG A N 1
ATOM 761 C CA . ARG A 1 92 ? 8.159 -2.898 11.826 1.00 94.88 92 ARG A CA 1
ATOM 762 C C . ARG A 1 92 ? 7.299 -1.718 11.371 1.00 94.88 92 ARG A C 1
ATOM 764 O O . ARG A 1 92 ? 7.843 -0.655 11.061 1.00 94.88 92 ARG A O 1
ATOM 771 N N . ARG A 1 93 ? 5.972 -1.850 11.471 1.00 94.19 93 ARG A N 1
ATOM 772 C CA . ARG A 1 93 ? 4.993 -0.805 11.115 1.00 94.19 93 ARG A CA 1
ATOM 773 C C . ARG A 1 93 ? 5.389 0.592 11.614 1.00 94.19 93 ARG A C 1
ATOM 775 O O . ARG A 1 93 ? 5.377 1.554 10.856 1.00 94.19 93 ARG A O 1
ATOM 782 N N . ARG A 1 94 ? 5.799 0.705 12.886 1.00 94.38 94 ARG A N 1
ATOM 783 C CA . ARG A 1 94 ? 6.202 1.988 13.499 1.00 94.38 94 ARG A CA 1
ATOM 784 C C . ARG A 1 94 ? 7.376 2.652 12.771 1.00 94.38 94 ARG A C 1
ATOM 786 O O . ARG A 1 94 ? 7.423 3.873 12.688 1.00 94.38 94 ARG A O 1
ATOM 793 N N . TYR A 1 95 ? 8.331 1.863 12.286 1.00 94.50 95 TYR A N 1
ATOM 794 C CA . TYR A 1 95 ? 9.452 2.380 11.507 1.00 94.50 95 TYR A CA 1
ATOM 795 C C . TYR A 1 95 ? 9.010 2.760 10.094 1.00 94.50 95 TYR A C 1
ATOM 797 O O . TYR A 1 95 ? 9.405 3.815 9.611 1.00 94.50 95 TYR A O 1
ATOM 805 N N . MET A 1 96 ? 8.147 1.951 9.469 1.00 93.62 96 MET A N 1
ATOM 806 C CA . MET A 1 96 ? 7.614 2.245 8.138 1.00 93.62 96 MET A CA 1
ATOM 807 C C . MET A 1 96 ? 6.888 3.591 8.087 1.00 93.62 96 MET A C 1
ATOM 809 O O . MET A 1 96 ? 7.176 4.385 7.202 1.00 93.62 96 MET A O 1
ATOM 813 N N . ILE A 1 97 ? 6.024 3.884 9.064 1.00 91.25 97 ILE A N 1
ATOM 814 C CA . ILE A 1 97 ? 5.315 5.174 9.145 1.00 91.25 97 ILE A CA 1
ATOM 815 C C . ILE A 1 97 ? 6.320 6.333 9.229 1.00 91.25 97 ILE A C 1
ATOM 817 O O . ILE A 1 97 ? 6.301 7.230 8.397 1.00 91.25 97 ILE A O 1
ATOM 821 N N . LYS A 1 98 ? 7.288 6.259 10.155 1.00 91.75 98 LYS A N 1
ATOM 822 C CA . LYS A 1 98 ? 8.325 7.299 10.301 1.00 91.75 98 LYS A CA 1
ATOM 823 C C . LYS A 1 98 ? 9.158 7.497 9.035 1.00 91.75 98 LYS A C 1
ATOM 825 O O . LYS A 1 98 ? 9.550 8.617 8.714 1.00 91.75 98 LYS A O 1
ATOM 830 N N . LEU A 1 99 ? 9.496 6.402 8.357 1.00 89.44 99 LEU A N 1
ATOM 831 C CA . LEU A 1 99 ? 10.247 6.447 7.110 1.00 89.44 99 LEU A CA 1
ATOM 832 C C . LEU A 1 99 ? 9.416 7.112 6.010 1.00 89.44 99 LEU A C 1
ATOM 834 O O . LEU A 1 99 ? 9.942 7.969 5.307 1.00 89.44 99 LEU A O 1
ATOM 838 N N . PHE A 1 100 ? 8.135 6.763 5.903 1.00 84.69 100 PHE A N 1
ATOM 839 C CA . PHE A 1 100 ? 7.216 7.365 4.946 1.00 84.69 100 PHE A CA 1
ATOM 840 C C . PHE A 1 100 ? 7.078 8.875 5.165 1.00 84.69 100 PHE A C 1
ATOM 842 O O . PHE A 1 100 ? 7.284 9.634 4.223 1.00 84.69 100 PHE A O 1
ATOM 849 N N . ASP A 1 101 ? 6.886 9.329 6.405 1.00 85.06 101 ASP A N 1
ATOM 850 C CA . ASP A 1 101 ? 6.813 10.762 6.733 1.00 85.06 101 ASP A CA 1
ATOM 851 C C . ASP A 1 101 ? 8.107 11.503 6.364 1.00 85.06 101 ASP A C 1
ATOM 853 O O . ASP A 1 101 ? 8.085 12.604 5.806 1.00 85.06 101 ASP A O 1
ATOM 857 N N . LYS A 1 102 ? 9.267 10.882 6.632 1.00 87.31 102 LYS A N 1
ATOM 858 C CA . LYS A 1 102 ? 10.575 11.435 6.252 1.00 87.31 102 LYS A CA 1
ATOM 859 C C . LYS A 1 102 ? 10.709 11.563 4.735 1.00 87.31 102 LYS A C 1
ATOM 861 O O . LYS A 1 102 ? 11.274 12.550 4.265 1.00 87.31 102 LYS A O 1
ATOM 866 N N . LEU A 1 103 ? 10.218 10.580 3.979 1.00 82.31 103 LEU A N 1
ATOM 867 C CA . LEU A 1 103 ? 10.205 10.624 2.519 1.00 82.31 103 LEU A CA 1
ATOM 868 C C . LEU A 1 103 ? 9.243 11.710 2.023 1.00 82.31 103 LEU A C 1
ATOM 870 O O . LEU A 1 103 ? 9.692 12.566 1.266 1.00 82.31 103 LEU A O 1
ATOM 874 N N . LYS A 1 104 ? 7.993 11.758 2.512 1.00 79.56 104 LYS A N 1
ATOM 875 C CA . LYS A 1 104 ? 6.998 12.792 2.158 1.00 79.56 104 LYS A CA 1
ATOM 876 C C . LYS A 1 104 ? 7.581 14.194 2.365 1.00 79.56 104 LYS A C 1
ATOM 878 O O . LYS A 1 104 ? 7.571 14.993 1.438 1.00 79.56 104 LYS A O 1
ATOM 883 N N . LYS A 1 105 ? 8.221 14.450 3.514 1.00 82.75 105 LYS A N 1
ATOM 884 C CA . LYS A 1 105 ? 8.892 15.731 3.808 1.00 82.75 105 LYS A CA 1
ATOM 885 C C . LYS A 1 105 ? 10.105 16.017 2.915 1.00 82.75 105 LYS A C 1
ATOM 887 O O . LYS A 1 105 ? 10.374 17.165 2.576 1.00 82.75 105 LYS A O 1
ATOM 892 N N . LYS A 1 106 ? 10.896 14.996 2.573 1.00 80.25 106 LYS A N 1
ATOM 893 C CA . LYS A 1 106 ? 12.054 15.172 1.685 1.00 80.25 106 LYS A CA 1
ATOM 894 C C . LYS A 1 106 ? 11.599 15.565 0.279 1.00 80.25 106 LYS A C 1
ATOM 896 O O . LYS A 1 106 ? 12.200 16.454 -0.312 1.00 80.25 106 LYS A O 1
ATOM 901 N N . PHE A 1 107 ? 10.559 14.908 -0.228 1.00 75.81 107 PHE A N 1
ATOM 902 C CA . PHE A 1 107 ? 10.045 15.139 -1.574 1.00 75.81 107 PHE A CA 1
ATOM 903 C C . PHE A 1 107 ? 9.161 16.386 -1.675 1.00 75.81 107 PHE A C 1
ATOM 905 O O . PHE A 1 107 ? 9.229 17.059 -2.692 1.00 75.81 107 PHE A O 1
ATOM 912 N N . SER A 1 108 ? 8.434 16.780 -0.623 1.00 75.75 108 SER A N 1
ATOM 913 C CA . SER A 1 108 ? 7.675 18.045 -0.610 1.00 75.75 108 SER A CA 1
ATOM 914 C C . SER A 1 108 ? 8.564 19.283 -0.751 1.00 75.75 108 SER A C 1
ATOM 916 O O . SER A 1 108 ? 8.117 20.327 -1.203 1.00 75.75 108 SER A O 1
ATOM 918 N N . ASN A 1 109 ? 9.828 19.171 -0.336 1.00 70.19 109 ASN A N 1
ATOM 919 C CA . ASN A 1 109 ? 10.816 20.246 -0.425 1.00 70.19 109 ASN A CA 1
ATOM 920 C C . ASN A 1 109 ? 11.656 20.165 -1.706 1.00 70.19 109 ASN A C 1
ATOM 922 O O . ASN A 1 109 ? 12.576 20.965 -1.894 1.00 70.19 109 ASN A O 1
ATOM 926 N N . MET A 1 110 ? 11.404 19.166 -2.553 1.00 70.44 110 MET A N 1
ATOM 927 C CA . MET A 1 110 ? 12.126 18.995 -3.799 1.00 70.44 110 MET A CA 1
ATOM 928 C C . MET A 1 110 ? 11.567 20.004 -4.799 1.00 70.44 110 MET A C 1
ATOM 930 O O . MET A 1 110 ? 10.411 19.914 -5.196 1.00 70.44 110 MET A O 1
ATOM 934 N N . LYS A 1 111 ? 12.378 20.999 -5.172 1.00 67.12 111 LYS A N 1
ATOM 935 C CA . LYS A 1 111 ? 12.002 21.940 -6.228 1.00 67.12 111 LYS A CA 1
ATOM 936 C C . LYS A 1 111 ? 11.911 21.183 -7.547 1.00 67.12 111 LYS A C 1
ATOM 938 O O . LYS A 1 111 ? 12.870 20.501 -7.922 1.00 67.12 111 LYS A O 1
ATOM 943 N N . GLU A 1 112 ? 10.781 21.323 -8.229 1.00 69.00 112 GLU A N 1
ATOM 944 C CA . GLU A 1 112 ? 10.584 20.800 -9.575 1.00 69.00 112 GLU A CA 1
ATOM 945 C C . GLU A 1 112 ? 11.633 21.407 -10.504 1.00 69.00 112 GLU A C 1
ATOM 947 O O . GLU A 1 112 ? 11.570 22.575 -10.887 1.00 69.00 112 GLU A O 1
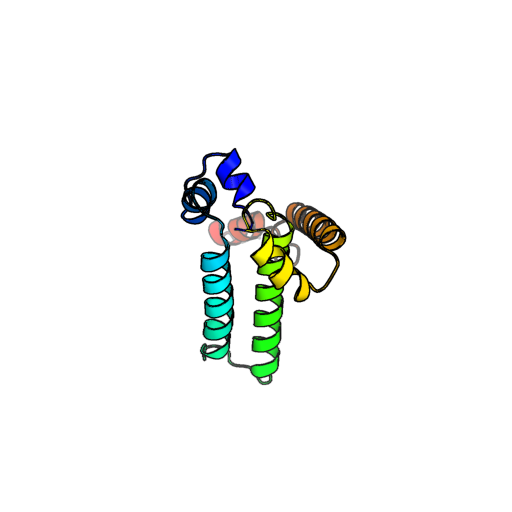ATOM 952 N N . SER A 1 113 ? 12.661 20.616 -10.789 1.00 72.25 113 SER A N 1
ATOM 953 C CA . SER A 1 113 ? 13.797 21.035 -11.588 1.00 72.25 113 SER A CA 1
ATOM 954 C C . SER A 1 113 ? 14.346 19.865 -12.384 1.00 72.25 113 SER A C 1
ATOM 956 O O . SER A 1 113 ? 14.380 18.727 -11.911 1.00 72.25 113 SER A O 1
ATOM 958 N N . TYR A 1 114 ? 14.792 20.152 -13.600 1.00 56.03 114 TYR A N 1
ATOM 959 C CA . TYR A 1 114 ? 15.502 19.211 -14.453 1.00 56.03 114 TYR A CA 1
ATOM 960 C C . TYR A 1 114 ? 16.916 19.745 -14.674 1.00 56.03 114 TYR A C 1
ATOM 962 O O . TYR A 1 114 ? 17.092 20.886 -15.091 1.00 56.03 114 TYR A O 1
ATOM 970 N N . ASN A 1 115 ? 17.936 18.954 -14.324 1.00 67.56 115 ASN A N 1
ATOM 971 C CA . ASN A 1 115 ? 19.345 19.377 -14.347 1.00 67.56 115 ASN A CA 1
ATOM 972 C C . ASN A 1 115 ? 19.630 20.702 -13.601 1.00 67.56 115 ASN A C 1
ATOM 974 O O . ASN A 1 115 ? 20.524 21.451 -13.980 1.00 67.56 115 ASN A O 1
ATOM 978 N N . GLY A 1 116 ? 18.884 20.986 -12.527 1.00 73.62 116 GLY A N 1
ATOM 979 C CA . GLY A 1 116 ? 19.058 22.196 -11.713 1.00 73.62 116 GLY A CA 1
ATOM 980 C C . GLY A 1 116 ? 18.328 23.445 -12.223 1.00 73.62 116 GLY A C 1
ATOM 981 O O . GLY A 1 116 ? 18.416 24.475 -11.565 1.00 73.62 116 GLY A O 1
ATOM 982 N N . VAL A 1 117 ? 17.587 23.345 -13.330 1.00 73.19 117 VAL A N 1
ATOM 983 C CA . VAL A 1 117 ? 16.747 24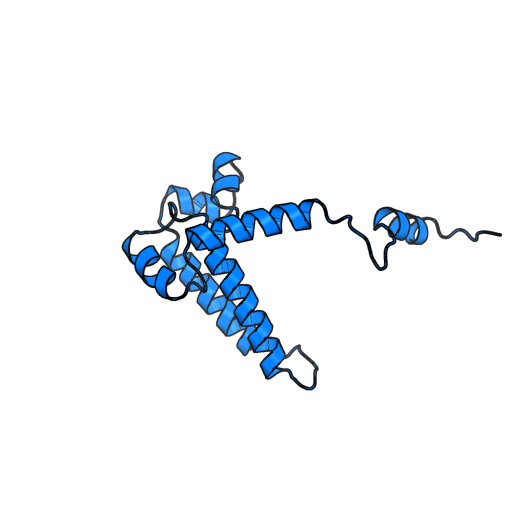.418 -13.894 1.00 73.19 117 VAL A CA 1
ATOM 984 C C . VAL A 1 117 ? 15.299 24.184 -13.481 1.00 73.19 117 VAL A C 1
ATOM 986 O O . VAL A 1 117 ? 14.835 23.046 -13.581 1.00 73.19 117 VAL A O 1
ATOM 989 N N . SER A 1 118 ? 14.584 25.205 -12.999 1.00 83.75 118 SER A N 1
ATOM 990 C CA . SER A 1 118 ? 13.192 25.019 -12.563 1.00 83.75 118 SER A CA 1
ATOM 991 C C . SER A 1 118 ? 12.259 24.727 -13.745 1.00 83.75 118 SER A C 1
ATOM 993 O O . SER A 1 118 ? 12.518 25.136 -14.877 1.00 83.75 118 SER A O 1
ATOM 995 N N . ILE A 1 119 ? 11.146 24.025 -13.508 1.00 72.44 119 ILE A N 1
ATOM 996 C CA . ILE A 1 119 ? 10.139 23.793 -14.561 1.00 72.44 119 ILE A CA 1
ATOM 997 C C . ILE A 1 119 ? 9.574 25.119 -15.095 1.00 72.44 119 ILE A C 1
ATOM 999 O O . ILE A 1 119 ? 9.340 25.240 -16.293 1.00 72.44 119 ILE A O 1
ATOM 1003 N N . GLU A 1 120 ? 9.424 26.137 -14.247 1.00 73.38 120 GLU A N 1
ATOM 1004 C CA . GLU A 1 120 ? 8.984 27.478 -14.654 1.00 73.38 120 GLU A CA 1
ATOM 1005 C C . GLU A 1 120 ? 9.976 28.130 -15.624 1.00 73.38 120 GLU A C 1
ATOM 1007 O O . GLU A 1 120 ? 9.562 28.732 -16.612 1.00 73.38 120 GLU A O 1
ATOM 1012 N N . GLU A 1 121 ? 11.281 27.975 -15.384 1.00 74.12 121 GLU A N 1
ATOM 1013 C CA . GLU A 1 121 ? 12.330 28.428 -16.298 1.00 74.12 121 GLU A CA 1
ATOM 1014 C C . GLU A 1 121 ? 12.281 27.646 -17.613 1.00 74.12 121 GLU A C 1
ATOM 1016 O O . GLU A 1 121 ? 12.312 28.252 -18.678 1.00 74.12 121 GLU A O 1
ATOM 1021 N N . ILE A 1 122 ? 12.120 26.321 -17.567 1.00 76.25 122 ILE A N 1
ATOM 1022 C CA . ILE A 1 122 ? 11.997 25.475 -18.766 1.00 76.25 122 ILE A CA 1
ATOM 1023 C C . ILE A 1 122 ? 10.776 25.875 -19.603 1.00 76.25 122 ILE A C 1
ATOM 1025 O O . ILE A 1 122 ? 10.880 25.991 -20.822 1.00 76.25 122 ILE A O 1
ATOM 1029 N N . ILE A 1 123 ? 9.633 26.129 -18.962 1.00 75.06 123 ILE A N 1
ATOM 1030 C CA . ILE A 1 123 ? 8.407 26.604 -19.614 1.00 75.06 123 ILE A CA 1
ATOM 1031 C C . ILE A 1 123 ? 8.616 28.010 -20.178 1.00 75.06 123 ILE A C 1
ATOM 1033 O O . ILE A 1 123 ? 8.209 28.274 -21.305 1.00 75.06 123 ILE A O 1
ATOM 1037 N N . LYS A 1 124 ? 9.291 28.901 -19.446 1.00 75.25 124 LYS A N 1
ATOM 1038 C CA . LYS A 1 124 ? 9.644 30.242 -19.925 1.00 75.25 124 LYS A CA 1
ATOM 1039 C C . LYS A 1 124 ? 10.516 30.169 -21.182 1.00 75.25 124 LYS A C 1
ATOM 1041 O O . LYS A 1 124 ? 10.203 30.838 -22.159 1.00 75.25 124 LYS A O 1
ATOM 1046 N N . TYR A 1 125 ? 11.550 29.326 -21.189 1.00 73.94 125 TYR A N 1
ATOM 1047 C CA . TYR A 1 125 ? 12.401 29.097 -22.361 1.00 73.94 125 TYR A CA 1
ATOM 1048 C C . TYR A 1 125 ? 11.642 28.427 -23.517 1.00 73.94 125 TYR A C 1
ATOM 1050 O O . TYR A 1 125 ? 11.850 28.785 -24.673 1.00 73.94 125 TYR A O 1
ATOM 1058 N N . GLY A 1 126 ? 10.743 27.484 -23.220 1.00 68.50 126 GLY A N 1
ATOM 1059 C CA . GLY A 1 126 ? 9.968 26.747 -24.221 1.00 68.50 126 GLY A CA 1
ATOM 1060 C C . GLY A 1 126 ? 8.789 27.516 -24.828 1.00 68.50 126 GLY A C 1
ATOM 1061 O O . GLY A 1 126 ? 8.423 27.238 -25.966 1.00 68.50 126 GLY A O 1
ATOM 1062 N N . LEU A 1 127 ? 8.196 28.470 -24.099 1.00 62.28 127 LEU A N 1
ATOM 1063 C CA . LEU A 1 127 ? 7.048 29.269 -24.552 1.00 62.28 127 LEU A CA 1
ATOM 1064 C C . LEU A 1 127 ? 7.434 30.635 -25.126 1.00 62.28 127 LEU A C 1
ATOM 1066 O O . LEU A 1 127 ? 6.697 31.137 -25.971 1.00 62.28 127 LEU A O 1
ATOM 1070 N N . LEU A 1 128 ? 8.532 31.254 -24.673 1.00 58.16 128 LEU A N 1
ATOM 1071 C CA . LEU A 1 128 ? 8.887 32.607 -25.119 1.00 58.16 128 LEU A CA 1
ATOM 1072 C C . LEU A 1 128 ? 9.768 32.657 -26.361 1.00 58.16 128 LEU A C 1
ATOM 1074 O O . LEU A 1 128 ? 9.843 33.729 -26.933 1.00 58.16 128 LEU A O 1
ATOM 1078 N N . GLY A 1 129 ? 10.387 31.557 -26.801 1.00 58.12 129 GLY A N 1
ATOM 1079 C CA . GLY A 1 129 ? 11.000 31.462 -28.134 1.00 58.12 129 GLY A CA 1
ATOM 1080 C C . GLY A 1 129 ? 11.886 32.637 -28.577 1.00 58.12 129 GLY A C 1
ATOM 1081 O O . GLY A 1 129 ? 11.986 32.864 -29.777 1.00 58.12 129 GLY A O 1
ATOM 1082 N N . GLU A 1 130 ? 12.503 33.388 -27.661 1.00 46.59 130 GLU A N 1
ATOM 1083 C CA . GLU A 1 130 ? 13.256 34.591 -28.013 1.00 46.59 130 GLU A CA 1
ATOM 1084 C C . GLU A 1 130 ? 14.746 34.432 -27.719 1.00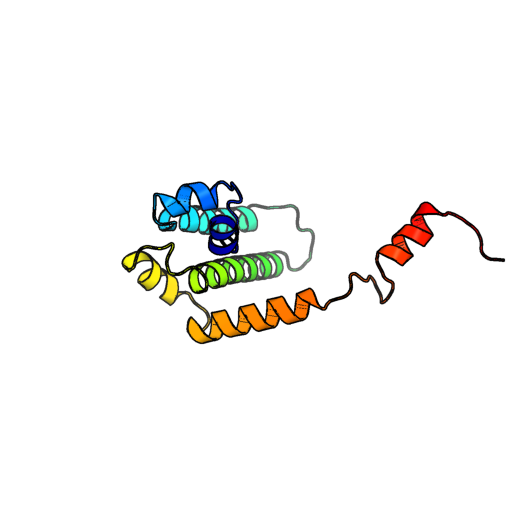 46.59 130 GLU A C 1
ATOM 1086 O O . GLU A 1 130 ? 15.183 34.121 -26.606 1.00 46.59 130 GLU A O 1
ATOM 1091 N N . GLU A 1 131 ? 15.491 34.631 -28.805 1.00 54.22 131 GLU A N 1
ATOM 1092 C CA . GLU A 1 131 ? 16.932 34.765 -28.918 1.00 54.22 131 GLU A CA 1
ATOM 1093 C C . GLU A 1 131 ? 17.459 35.785 -27.904 1.00 54.22 131 GLU A C 1
ATOM 1095 O O . GLU A 1 131 ? 17.019 36.934 -27.859 1.00 54.22 131 GLU A O 1
ATOM 1100 N N . VAL A 1 132 ? 18.451 35.380 -27.113 1.00 44.12 132 VAL A N 1
ATOM 1101 C CA . VAL A 1 132 ? 19.268 36.332 -26.362 1.00 44.12 132 VAL A CA 1
ATOM 1102 C C . VAL A 1 132 ? 20.497 36.627 -27.217 1.00 44.12 132 VAL A C 1
ATOM 1104 O O . VAL A 1 132 ? 21.349 35.752 -27.381 1.00 44.12 132 VAL A O 1
ATOM 1107 N N . ASN A 1 133 ? 20.540 37.839 -27.783 1.00 40.00 133 ASN A N 1
ATOM 1108 C CA . ASN A 1 133 ? 21.785 38.492 -28.207 1.00 40.00 133 ASN A CA 1
ATOM 1109 C C . ASN A 1 133 ? 22.708 38.710 -27.004 1.00 40.00 133 ASN A C 1
ATOM 1111 O O . ASN A 1 133 ? 22.189 39.136 -25.945 1.00 40.00 133 ASN A O 1
#

Sequence (133 aa):
MQDATEDLENNHMTIISQLAEKWDLDNITNGLINFTINLIEDVECFQCRNIKELKQLIKKNCLQLIYFAIAANKNLYSKSYFKEIEKYFPYRRRYMIKLFDKLKKKFSNMKESYNGVSIEEIIKYGLLGEEVN